Protein AF-A0A518C9Q6-F1 (afdb_monomer)

Foldseek 3Di:
DDPVVVVVVLLVVLLVVCVVDDVVVQCVQLVHDSVQSVCSVVVHDDDPSSSVSSVVVVVVVVVVD

Nearest PDB structures (foldseek):
  2mqk-assembly1_A  TM=7.569E-01  e=3.386E-01  Muvirus mu
  4pu4-assembly1_C  TM=7.222E-01  e=9.267E-01  Shewanella oneidensis MR-1
  4pu7-assembly1_B  TM=7.232E-01  e=1.192E+00  Shewanella oneidensis MR-1
  8pia-assembly1_B  TM=7.655E-01  e=2.100E+00  Homo sapiens
  3fya-assembly1_A  TM=6.770E-01  e=1.119E+00  Enterobacter sp. RFL1396

Organism: NCBI:txid2527984

Mean predicted aligned error: 5.86 Å

pLDDT: mean 79.61, std 7.14, range [48.44, 91.0]

Sequence (65 aa):
MSRLEQLEAIEREVRARLLDEKPKAVYTACNLSGATVCNVLSGKRVSLATLRALARYFDDKDGER

Radius of gyration: 11.37 Å; Cα contacts (8 Å, |Δi|>4): 40; chains: 1; bounding box: 30×18×32 Å

Structure (mmCIF, N/CA/C/O backbone):
data_AF-A0A518C9Q6-F1
#
_entry.id   AF-A0A518C9Q6-F1
#
loop_
_atom_site.group_PDB
_atom_site.id
_atom_site.type_symbol
_atom_site.label_atom_id
_atom_site.label_alt_id
_atom_site.label_comp_id
_atom_site.label_asym_id
_atom_site.label_entity_id
_atom_site.label_seq_id
_atom_site.pdbx_PDB_ins_code
_atom_site.Cartn_x
_atom_site.Cartn_y
_atom_site.Cartn_z
_atom_site.occupancy
_atom_site.B_iso_or_equiv
_atom_site.auth_seq_id
_atom_site.auth_comp_id
_atom_site.auth_asym_id
_atom_site.auth_atom_id
_atom_site.pdbx_PDB_model_num
ATOM 1 N N . MET A 1 1 ? 3.539 10.011 21.760 1.00 64.69 1 MET A N 1
ATOM 2 C CA . MET A 1 1 ? 2.852 9.530 20.550 1.00 64.69 1 MET A CA 1
ATOM 3 C C . MET A 1 1 ? 1.968 8.356 20.905 1.00 64.69 1 MET A C 1
ATOM 5 O O . MET A 1 1 ? 2.452 7.374 21.458 1.00 64.69 1 MET A O 1
ATOM 9 N N . SER A 1 2 ? 0.682 8.476 20.617 1.00 91.00 2 SER A N 1
ATOM 10 C CA . SER A 1 2 ? -0.273 7.380 20.650 1.00 91.00 2 SER A CA 1
ATOM 11 C C . SER A 1 2 ? -0.089 6.473 19.431 1.00 91.00 2 SER A C 1
ATOM 13 O O . SER A 1 2 ? 0.470 6.862 18.405 1.00 91.00 2 SER A O 1
ATOM 15 N N . ARG A 1 3 ? -0.608 5.247 19.521 1.00 83.44 3 ARG A N 1
ATOM 16 C CA . ARG A 1 3 ? -0.602 4.305 18.396 1.00 83.44 3 ARG A CA 1
ATOM 17 C C . ARG A 1 3 ? -1.413 4.802 17.195 1.00 83.44 3 ARG A C 1
ATOM 19 O O . ARG A 1 3 ? -1.142 4.38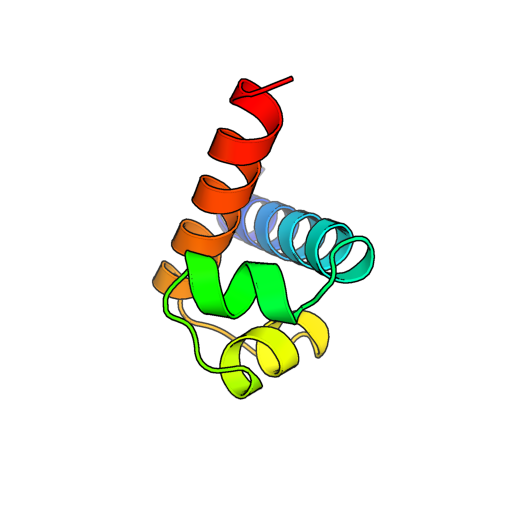3 16.077 1.00 83.44 3 ARG A O 1
ATOM 26 N N . LEU A 1 4 ? -2.390 5.682 17.425 1.00 82.50 4 LEU A N 1
ATOM 27 C CA . LEU A 1 4 ? -3.164 6.316 16.362 1.00 82.50 4 LEU A CA 1
ATOM 28 C C . LEU A 1 4 ? -2.286 7.300 15.576 1.00 82.50 4 LEU A C 1
ATOM 30 O O . LEU A 1 4 ? -2.168 7.171 14.364 1.00 82.50 4 LEU A O 1
ATOM 34 N N . GLU A 1 5 ? -1.580 8.185 16.284 1.00 86.12 5 GLU A N 1
ATOM 35 C CA . GLU A 1 5 ? -0.666 9.170 15.683 1.00 86.12 5 GLU A CA 1
ATOM 36 C C . GLU A 1 5 ? 0.458 8.496 14.882 1.00 86.12 5 GLU A C 1
ATOM 38 O O . GLU A 1 5 ? 0.830 8.963 13.810 1.00 86.12 5 GLU A O 1
ATOM 43 N N . GLN A 1 6 ? 0.978 7.360 15.364 1.00 83.31 6 GLN A N 1
ATOM 44 C CA . GLN A 1 6 ? 1.982 6.582 14.629 1.00 83.31 6 GLN A CA 1
ATOM 45 C C . GLN A 1 6 ? 1.445 6.023 13.307 1.00 83.31 6 GLN A C 1
ATOM 47 O O . GLN A 1 6 ? 2.152 6.033 12.302 1.00 83.31 6 GLN A O 1
ATOM 52 N N . LEU A 1 7 ? 0.207 5.521 13.294 1.00 81.00 7 LEU A N 1
ATOM 53 C CA . LEU A 1 7 ? -0.403 4.983 12.078 1.00 81.00 7 LEU A CA 1
ATOM 54 C C . LEU A 1 7 ? -0.698 6.090 11.066 1.00 81.00 7 LEU A C 1
ATOM 56 O O . LEU A 1 7 ? -0.445 5.902 9.879 1.00 81.00 7 LEU A O 1
ATOM 60 N N . GLU A 1 8 ? -1.168 7.244 11.538 1.00 84.38 8 GLU A N 1
ATOM 61 C CA . GLU A 1 8 ? -1.388 8.422 10.698 1.00 84.38 8 GLU A CA 1
ATOM 62 C C . GLU A 1 8 ? -0.078 8.945 10.097 1.00 84.38 8 GLU A C 1
ATOM 64 O O . GLU A 1 8 ? -0.045 9.303 8.920 1.00 84.38 8 GLU A O 1
ATOM 69 N N . ALA A 1 9 ? 1.018 8.944 10.864 1.00 85.69 9 ALA A N 1
ATOM 70 C CA . ALA A 1 9 ? 2.338 9.320 10.363 1.00 85.69 9 ALA A CA 1
ATOM 71 C C . ALA A 1 9 ? 2.809 8.385 9.236 1.00 85.69 9 ALA A C 1
ATOM 73 O O . ALA A 1 9 ? 3.198 8.866 8.173 1.00 85.69 9 ALA A O 1
ATOM 74 N N . ILE A 1 10 ? 2.686 7.066 9.430 1.00 82.56 10 ILE A N 1
ATOM 75 C CA . ILE A 1 10 ? 3.042 6.060 8.416 1.00 82.56 10 ILE A CA 1
ATOM 76 C C . ILE A 1 10 ? 2.182 6.222 7.159 1.00 82.56 10 ILE A C 1
ATOM 78 O O . ILE A 1 10 ? 2.702 6.193 6.047 1.00 82.56 10 ILE A O 1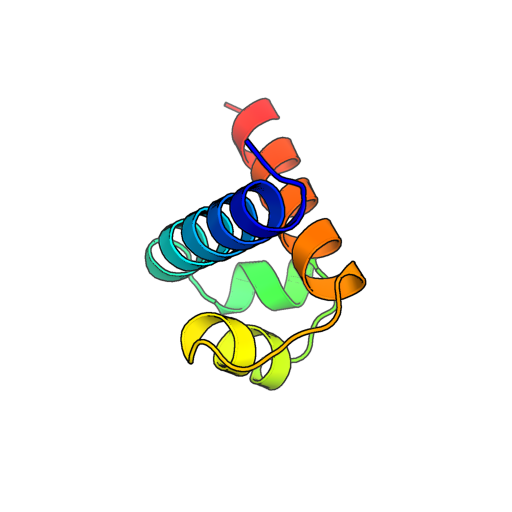
ATOM 82 N N . GLU A 1 11 ? 0.868 6.410 7.306 1.00 84.00 11 GLU A N 1
ATOM 83 C CA . GLU A 1 11 ? -0.028 6.618 6.162 1.00 84.00 11 GLU A CA 1
ATOM 84 C C . GLU A 1 11 ? 0.362 7.869 5.365 1.00 84.00 11 GLU A C 1
ATOM 86 O O . GLU A 1 11 ? 0.393 7.848 4.131 1.00 84.00 11 GLU A O 1
ATOM 91 N N . ARG A 1 12 ? 0.710 8.951 6.065 1.00 84.75 12 ARG A N 1
ATOM 92 C CA . ARG A 1 12 ? 1.102 10.221 5.453 1.00 84.75 12 ARG A CA 1
ATOM 93 C C . ARG A 1 12 ? 2.428 10.114 4.705 1.00 84.75 12 ARG A C 1
ATOM 95 O O . ARG A 1 12 ? 2.534 10.634 3.596 1.00 84.75 12 ARG A O 1
ATOM 102 N N . GLU A 1 13 ? 3.402 9.419 5.280 1.00 84.62 13 GLU A N 1
ATOM 103 C CA . GLU A 1 13 ? 4.701 9.159 4.659 1.00 84.62 13 GLU A CA 1
ATOM 104 C C . GLU A 1 13 ? 4.562 8.276 3.413 1.00 84.62 13 GLU A C 1
ATOM 106 O O . GLU A 1 13 ? 4.999 8.658 2.328 1.00 84.62 13 GLU A O 1
ATOM 111 N N . VAL A 1 14 ? 3.859 7.146 3.534 1.00 82.25 14 VAL A N 1
ATOM 112 C CA . VAL A 1 14 ? 3.571 6.237 2.415 1.00 82.25 14 VAL A CA 1
ATOM 113 C C . VAL A 1 14 ? 2.876 6.981 1.274 1.00 82.25 14 VAL A C 1
ATOM 115 O O . VAL A 1 14 ? 3.212 6.786 0.106 1.00 82.25 14 VAL A O 1
ATOM 118 N N . ARG A 1 15 ? 1.926 7.867 1.593 1.00 82.62 15 ARG A N 1
ATOM 119 C CA . ARG A 1 15 ? 1.217 8.673 0.595 1.00 82.62 15 ARG A CA 1
ATOM 120 C C . ARG A 1 15 ? 2.128 9.687 -0.094 1.00 82.62 15 ARG A C 1
ATOM 122 O O . ARG A 1 15 ? 2.009 9.853 -1.303 1.00 82.62 15 ARG A O 1
ATOM 129 N N . ALA A 1 16 ? 3.016 10.350 0.644 1.00 83.94 16 ALA A N 1
ATOM 130 C CA . ALA A 1 16 ? 3.972 11.294 0.069 1.00 83.94 16 ALA A CA 1
ATOM 131 C C . ALA A 1 16 ? 4.927 10.589 -0.906 1.00 83.94 16 ALA A C 1
ATOM 133 O O . ALA A 1 16 ? 5.093 11.033 -2.037 1.00 83.94 16 ALA A O 1
ATOM 134 N N . ARG A 1 17 ? 5.466 9.432 -0.515 1.00 82.00 17 ARG A N 1
ATOM 135 C CA . ARG A 1 17 ? 6.377 8.648 -1.360 1.00 82.00 17 ARG A CA 1
ATOM 136 C C . ARG A 1 17 ? 5.684 8.070 -2.595 1.00 82.00 17 ARG A C 1
ATOM 138 O O . ARG A 1 17 ? 6.251 8.077 -3.681 1.00 82.00 17 ARG A O 1
ATOM 145 N N . LEU A 1 18 ? 4.426 7.644 -2.455 1.00 78.94 18 LEU A N 1
ATOM 146 C CA . LEU A 1 18 ? 3.585 7.214 -3.577 1.00 78.94 18 LEU A CA 1
ATOM 147 C C . LEU A 1 18 ? 3.301 8.323 -4.603 1.00 78.94 18 LEU A C 1
ATOM 149 O O . LEU A 1 18 ? 2.992 7.998 -5.746 1.00 78.94 18 LEU A O 1
ATOM 153 N N . LEU A 1 19 ? 3.332 9.599 -4.203 1.00 78.25 19 LEU A N 1
ATOM 154 C CA . LEU A 1 19 ? 3.147 10.728 -5.122 1.00 78.25 19 LEU A CA 1
ATOM 155 C C . LEU A 1 19 ? 4.403 11.000 -5.958 1.00 78.25 19 LEU A C 1
ATOM 157 O O . LEU A 1 19 ? 4.270 11.372 -7.123 1.00 78.25 19 LEU A O 1
ATOM 161 N N . ASP A 1 20 ? 5.590 10.793 -5.384 1.00 79.06 20 ASP A N 1
ATOM 162 C CA . ASP A 1 20 ? 6.871 10.953 -6.084 1.00 79.06 20 ASP A CA 1
ATOM 163 C C . ASP A 1 20 ? 7.219 9.750 -6.976 1.00 79.06 20 ASP A C 1
ATOM 165 O O . ASP A 1 20 ? 7.953 9.879 -7.960 1.00 79.06 20 ASP A O 1
ATOM 169 N N . GLU A 1 21 ? 6.679 8.568 -6.679 1.00 72.06 21 GLU A N 1
ATOM 170 C CA . GLU A 1 21 ? 6.895 7.373 -7.487 1.00 72.06 21 GLU A CA 1
ATOM 171 C C . GLU A 1 21 ? 5.838 7.153 -8.572 1.00 72.06 21 GLU A C 1
ATOM 173 O O . GLU A 1 21 ? 4.651 7.433 -8.426 1.00 72.06 21 GLU A O 1
ATOM 178 N N . LYS A 1 22 ? 6.256 6.521 -9.677 1.00 70.88 22 LYS A N 1
ATOM 179 C CA . LYS A 1 22 ? 5.319 6.043 -10.700 1.00 70.88 22 LYS A CA 1
ATOM 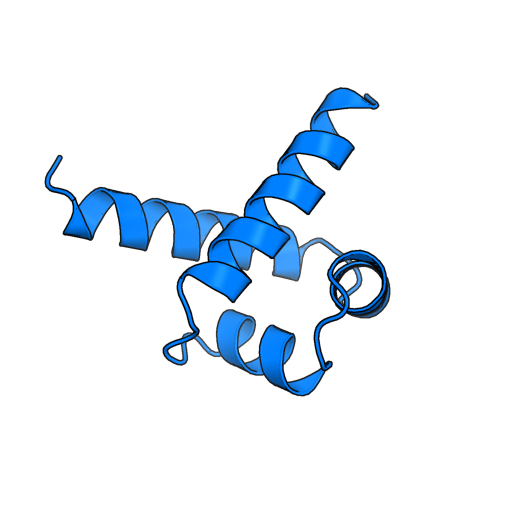180 C C . LYS A 1 22 ? 4.424 4.954 -10.085 1.00 70.88 22 LYS A C 1
ATOM 182 O O . LYS A 1 22 ? 4.935 3.861 -9.823 1.00 70.88 22 LYS A O 1
ATOM 187 N N . PRO A 1 23 ? 3.091 5.148 -9.986 1.00 68.50 23 PRO A N 1
ATOM 188 C CA . PRO A 1 23 ? 2.191 4.221 -9.287 1.00 68.50 23 PRO A CA 1
ATOM 189 C C . PRO A 1 23 ? 2.279 2.774 -9.791 1.00 68.50 23 PRO A C 1
ATOM 191 O O . PRO A 1 23 ? 2.051 1.829 -9.040 1.00 68.50 23 PRO A O 1
ATOM 194 N N . LYS A 1 24 ? 2.658 2.605 -11.066 1.00 69.12 24 LYS A N 1
ATOM 195 C CA . LYS A 1 24 ? 2.839 1.317 -11.745 1.00 69.12 24 LYS A CA 1
ATOM 196 C C . LYS A 1 24 ? 3.951 0.441 -11.184 1.00 69.12 24 LYS A C 1
ATOM 198 O O . LYS A 1 24 ? 3.776 -0.775 -11.147 1.00 69.12 24 LYS A O 1
ATOM 203 N N . ALA A 1 25 ? 5.057 1.028 -10.737 1.00 71.62 25 ALA A N 1
ATOM 204 C CA . ALA A 1 25 ? 6.122 0.261 -10.096 1.00 71.62 25 ALA A CA 1
ATOM 205 C C . ALA A 1 25 ? 5.639 -0.294 -8.748 1.00 71.62 25 ALA A C 1
ATOM 207 O O . ALA A 1 25 ?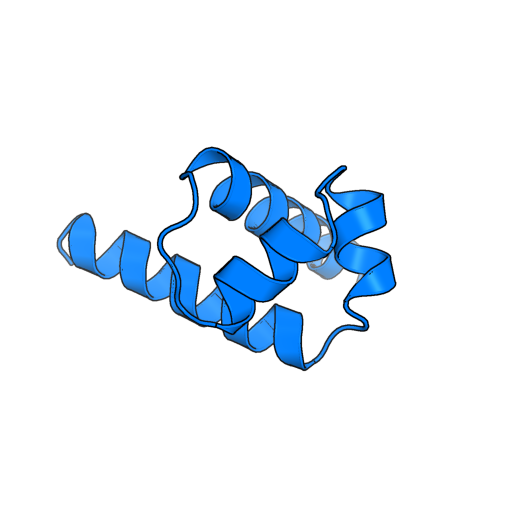 5.803 -1.478 -8.463 1.00 71.62 25 ALA A O 1
ATOM 208 N N . VAL A 1 26 ? 4.927 0.539 -7.990 1.00 75.25 26 VAL A N 1
ATOM 209 C CA . VAL A 1 26 ? 4.510 0.230 -6.623 1.00 75.25 26 VAL A CA 1
ATOM 210 C C . VAL A 1 26 ? 3.451 -0.860 -6.559 1.00 75.25 26 VAL A C 1
ATOM 212 O O . VAL A 1 26 ? 3.610 -1.818 -5.806 1.00 75.25 26 VAL A O 1
ATOM 215 N N . TYR A 1 27 ? 2.385 -0.780 -7.365 1.00 74.06 27 TYR A N 1
ATOM 216 C CA . TYR A 1 27 ? 1.364 -1.833 -7.327 1.00 74.06 27 TYR A CA 1
ATOM 217 C C . TYR A 1 27 ? 1.872 -3.171 -7.884 1.00 74.06 27 TYR A C 1
ATOM 219 O O . TYR A 1 27 ? 1.431 -4.218 -7.420 1.00 74.06 27 TYR A O 1
ATOM 227 N N . THR A 1 28 ? 2.837 -3.151 -8.813 1.00 74.12 28 THR A N 1
ATOM 228 C CA . THR A 1 28 ? 3.467 -4.374 -9.338 1.00 74.12 28 THR A CA 1
ATOM 229 C C . THR A 1 28 ? 4.345 -5.031 -8.275 1.00 74.12 28 THR A C 1
ATOM 231 O O . THR A 1 28 ? 4.211 -6.224 -8.023 1.00 74.12 28 THR A O 1
ATOM 234 N N . ALA A 1 29 ? 5.199 -4.253 -7.606 1.00 75.19 29 ALA A N 1
ATOM 235 C CA . ALA A 1 29 ? 6.106 -4.768 -6.585 1.00 75.19 29 ALA A CA 1
ATOM 236 C C . ALA A 1 29 ? 5.377 -5.213 -5.306 1.00 75.19 29 ALA A C 1
ATOM 238 O O . ALA A 1 29 ? 5.741 -6.213 -4.696 1.00 75.19 29 ALA A O 1
ATOM 239 N N . CYS A 1 30 ? 4.305 -4.516 -4.925 1.00 76.94 30 CYS A N 1
ATOM 240 C CA . CYS A 1 30 ? 3.521 -4.849 -3.735 1.00 76.94 30 CYS A CA 1
ATOM 241 C C . CYS A 1 30 ? 2.408 -5.883 -3.996 1.00 76.94 30 CYS A C 1
ATOM 243 O O . CYS A 1 30 ? 1.635 -6.171 -3.081 1.00 76.94 30 CYS A O 1
ATOM 245 N N . ASN A 1 31 ? 2.276 -6.403 -5.226 1.00 80.31 31 ASN A N 1
ATOM 246 C CA . ASN A 1 31 ? 1.153 -7.247 -5.660 1.00 80.31 31 ASN A CA 1
ATOM 247 C C . ASN A 1 31 ? -0.223 -6.648 -5.286 1.00 80.31 31 ASN A C 1
ATOM 249 O O . ASN A 1 31 ? -1.143 -7.339 -4.843 1.00 80.31 31 ASN A O 1
ATOM 253 N N . LEU A 1 32 ? -0.342 -5.323 -5.401 1.00 81.38 32 LEU A N 1
ATOM 254 C CA . LEU A 1 32 ? -1.564 -4.579 -5.118 1.00 81.38 32 LEU A CA 1
ATOM 255 C C . LEU A 1 32 ? -2.316 -4.319 -6.423 1.00 81.38 32 LEU A C 1
ATOM 257 O O . LEU A 1 32 ? -1.736 -4.238 -7.502 1.00 81.38 32 LEU A O 1
ATOM 261 N N . SER A 1 33 ? -3.629 -4.119 -6.330 1.00 82.25 33 SER A N 1
ATOM 262 C CA . SER A 1 33 ? -4.370 -3.572 -7.466 1.00 82.25 33 SER A CA 1
ATOM 263 C C . SER A 1 33 ? -4.082 -2.072 -7.603 1.00 82.25 33 SER A C 1
ATOM 265 O O . SER A 1 33 ? -3.892 -1.374 -6.601 1.00 82.25 33 SER A O 1
ATOM 267 N N . GLY A 1 34 ? -4.130 -1.541 -8.828 1.00 76.62 34 GLY A N 1
ATOM 268 C CA . GLY A 1 34 ? -4.050 -0.091 -9.045 1.00 76.62 34 GLY A CA 1
ATOM 269 C C . GLY A 1 34 ? -5.117 0.679 -8.252 1.00 76.62 34 GLY A C 1
ATOM 270 O O . GLY A 1 34 ? -4.830 1.732 -7.691 1.00 76.62 34 GLY A O 1
ATOM 271 N N . ALA A 1 35 ? -6.315 0.101 -8.091 1.00 81.81 35 ALA A N 1
ATOM 272 C CA . ALA A 1 35 ? -7.383 0.669 -7.268 1.00 81.81 35 ALA A CA 1
ATOM 273 C C . ALA A 1 35 ? -6.994 0.782 -5.783 1.00 81.81 35 ALA A C 1
ATOM 275 O O . ALA A 1 35 ? -7.349 1.756 -5.121 1.00 81.81 35 ALA A O 1
ATOM 276 N N . THR A 1 36 ? -6.229 -0.177 -5.257 1.00 84.06 36 THR A N 1
ATOM 277 C CA . THR A 1 36 ? -5.734 -0.145 -3.875 1.00 84.06 36 THR A CA 1
ATOM 278 C C . THR A 1 36 ? -4.768 1.017 -3.660 1.00 84.06 36 THR A C 1
ATOM 280 O O . THR A 1 36 ? -4.899 1.733 -2.672 1.00 84.06 36 THR A O 1
ATOM 283 N N . VAL A 1 37 ? -3.852 1.262 -4.601 1.00 80.38 37 VAL A N 1
ATOM 284 C CA . VAL A 1 37 ? -2.927 2.406 -4.533 1.00 80.38 37 VAL A CA 1
ATOM 285 C C . VAL A 1 37 ? -3.672 3.730 -4.694 1.00 80.38 37 VAL A C 1
ATOM 287 O O . VAL A 1 37 ? -3.437 4.662 -3.927 1.00 80.38 37 VAL A O 1
ATOM 290 N N . CYS A 1 38 ? -4.643 3.803 -5.609 1.00 82.94 38 CYS A N 1
ATOM 291 C CA . CYS A 1 38 ? -5.512 4.973 -5.730 1.00 82.94 38 CYS A CA 1
ATOM 292 C C . CYS A 1 38 ? -6.291 5.250 -4.439 1.00 82.94 38 CYS A C 1
ATOM 294 O O . CYS A 1 38 ? -6.477 6.412 -4.090 1.00 82.94 38 CYS A O 1
ATOM 296 N N . ASN A 1 39 ? -6.717 4.218 -3.705 1.00 85.44 39 ASN A N 1
ATOM 297 C CA . ASN A 1 39 ? -7.388 4.392 -2.419 1.00 85.44 39 ASN A CA 1
ATOM 298 C C . ASN A 1 39 ? -6.453 5.017 -1.371 1.00 85.44 39 ASN A C 1
ATOM 300 O O . ASN A 1 39 ? -6.874 5.965 -0.713 1.00 85.44 39 ASN A O 1
ATOM 304 N N . VAL A 1 40 ? -5.190 4.578 -1.282 1.00 83.94 40 VAL A N 1
ATOM 305 C CA . VAL A 1 40 ? -4.173 5.209 -0.410 1.00 83.94 40 VAL A CA 1
ATOM 306 C C . VAL A 1 40 ? -3.939 6.668 -0.808 1.00 83.94 40 VAL A C 1
ATOM 308 O O . VAL A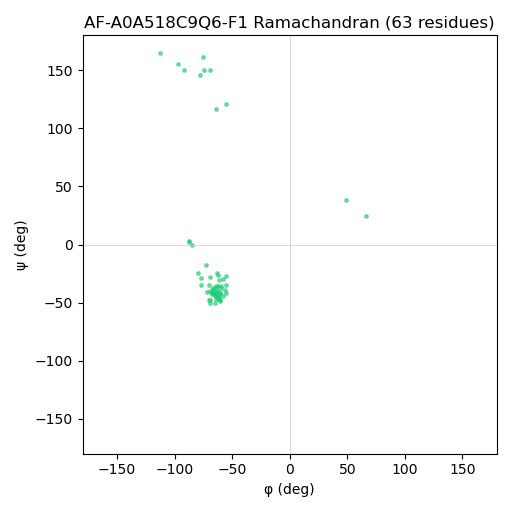 1 40 ? -4.015 7.570 0.022 1.00 83.94 40 VAL A O 1
ATOM 311 N N . LEU A 1 41 ? -3.731 6.928 -2.102 1.00 83.50 41 LEU A N 1
ATOM 312 C CA . LEU A 1 41 ? -3.533 8.282 -2.628 1.00 83.50 41 LEU A CA 1
ATOM 313 C C . LEU A 1 41 ? -4.744 9.195 -2.388 1.00 83.50 41 LEU A C 1
ATOM 315 O O . LEU A 1 41 ? -4.580 10.399 -2.188 1.00 83.50 41 LEU A O 1
ATOM 319 N N . SER A 1 42 ? -5.948 8.626 -2.357 1.00 84.25 42 SER A N 1
ATOM 320 C CA . SER A 1 42 ? -7.201 9.341 -2.095 1.00 84.25 42 SER A CA 1
ATOM 321 C C . SER A 1 42 ? -7.506 9.512 -0.602 1.00 84.25 42 SER A C 1
ATOM 323 O O . SER A 1 42 ? -8.544 10.080 -0.274 1.00 84.25 42 SER A O 1
ATOM 325 N N . GLY A 1 43 ? -6.653 9.010 0.302 1.00 80.00 43 GLY A N 1
ATOM 326 C CA . GLY A 1 43 ? -6.895 9.040 1.751 1.00 80.00 43 GLY A CA 1
ATOM 327 C C . GLY A 1 43 ? -8.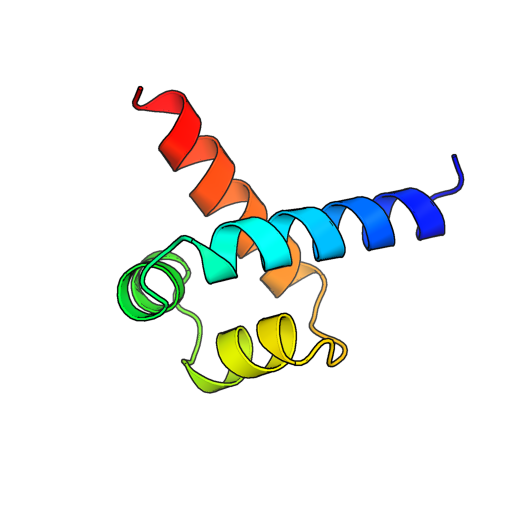086 8.180 2.187 1.00 80.00 43 GLY A C 1
ATOM 328 O O . GLY A 1 43 ? -8.729 8.454 3.198 1.00 80.00 43 GLY A O 1
ATOM 329 N N . LYS A 1 44 ? -8.443 7.160 1.397 1.00 85.50 44 LYS A N 1
ATOM 330 C CA . LYS A 1 44 ? -9.447 6.173 1.801 1.00 85.50 44 LYS A CA 1
ATOM 331 C C . LYS A 1 44 ? -8.811 5.185 2.768 1.00 85.50 44 LYS A C 1
ATOM 333 O O . LYS A 1 44 ? -7.665 4.784 2.583 1.00 85.50 44 LYS A O 1
ATOM 338 N N . ARG A 1 45 ? -9.602 4.703 3.733 1.00 80.88 45 ARG A N 1
ATOM 339 C CA . ARG A 1 45 ? -9.163 3.636 4.643 1.00 80.88 45 ARG A CA 1
ATOM 340 C C . ARG A 1 45 ? -8.714 2.422 3.838 1.00 80.88 45 ARG A C 1
ATOM 342 O O . ARG A 1 45 ? -9.494 1.830 3.091 1.00 80.88 45 ARG A O 1
ATOM 349 N N . VAL A 1 46 ? -7.462 2.042 4.038 1.00 83.44 46 VAL A N 1
ATOM 350 C CA . VAL A 1 46 ? -6.878 0.807 3.524 1.00 83.44 46 VAL A CA 1
ATOM 351 C C . VAL A 1 46 ? -6.559 -0.139 4.670 1.00 83.44 46 VAL A C 1
ATOM 353 O O . VAL A 1 46 ? -6.542 0.242 5.841 1.00 83.44 46 VAL A O 1
ATOM 356 N N . SER A 1 47 ? -6.325 -1.405 4.339 1.00 85.69 47 SER A N 1
ATOM 357 C CA . SER A 1 47 ? -5.929 -2.377 5.350 1.00 85.69 47 SER A CA 1
ATOM 358 C C . SER A 1 47 ? -4.517 -2.079 5.867 1.00 85.69 47 SER A C 1
ATOM 360 O O . SER A 1 47 ? -3.648 -1.624 5.120 1.00 85.69 47 SER A O 1
ATOM 362 N N . LEU A 1 48 ? -4.250 -2.421 7.130 1.00 83.31 48 LEU A N 1
ATOM 363 C CA . LEU A 1 48 ? -2.901 -2.335 7.701 1.00 83.31 48 LEU A CA 1
ATOM 364 C C . LEU A 1 48 ? -1.887 -3.184 6.910 1.00 83.31 48 LEU A C 1
ATOM 366 O O . LEU A 1 48 ? -0.707 -2.847 6.852 1.00 83.31 48 LEU A O 1
ATOM 370 N N . ALA A 1 49 ? -2.337 -4.277 6.285 1.00 84.31 49 ALA A N 1
ATOM 371 C CA . ALA A 1 49 ? -1.498 -5.111 5.430 1.00 84.31 49 ALA A CA 1
ATOM 372 C C . ALA A 1 49 ? -1.018 -4.346 4.187 1.00 84.31 49 ALA A C 1
ATOM 374 O O . ALA A 1 49 ? 0.159 -4.424 3.847 1.00 84.31 49 ALA A O 1
ATOM 375 N N . THR A 1 50 ? -1.896 -3.549 3.569 1.00 84.50 50 THR A N 1
ATOM 376 C CA . THR A 1 50 ? -1.546 -2.658 2.453 1.00 84.50 50 THR A CA 1
ATOM 377 C C . THR A 1 50 ? -0.492 -1.635 2.872 1.00 84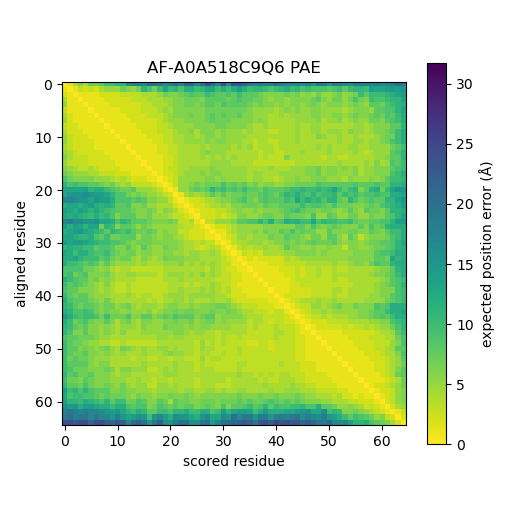.50 50 THR A C 1
ATOM 379 O O . THR A 1 50 ? 0.516 -1.497 2.187 1.00 84.50 50 THR A O 1
ATOM 382 N N . LEU A 1 51 ? -0.685 -0.966 4.014 1.00 82.31 51 LEU A N 1
ATOM 383 C CA . LEU A 1 51 ? 0.284 0.013 4.526 1.00 82.31 51 LEU A CA 1
ATOM 384 C C . LEU A 1 51 ? 1.651 -0.622 4.804 1.00 82.31 51 LEU A C 1
ATOM 386 O O . LEU A 1 51 ? 2.675 -0.059 4.436 1.00 82.31 51 LEU A O 1
ATOM 390 N N . ARG A 1 52 ? 1.678 -1.822 5.395 1.00 83.88 52 ARG A N 1
ATOM 391 C CA . ARG A 1 52 ? 2.925 -2.556 5.661 1.00 83.88 52 ARG A CA 1
ATOM 392 C C . ARG A 1 52 ? 3.643 -3.004 4.392 1.00 83.88 52 ARG A C 1
ATOM 394 O O . ARG A 1 52 ? 4.865 -2.989 4.377 1.00 83.88 52 ARG A O 1
ATOM 401 N N . ALA A 1 53 ? 2.909 -3.432 3.366 1.00 84.75 53 ALA A N 1
ATOM 402 C CA . ALA A 1 53 ? 3.507 -3.824 2.091 1.00 84.75 53 ALA A CA 1
ATOM 403 C C . ALA A 1 53 ? 4.191 -2.628 1.415 1.00 84.75 53 ALA A C 1
ATOM 405 O O . ALA A 1 53 ? 5.333 -2.743 0.985 1.00 84.75 53 ALA A O 1
ATOM 406 N N . LEU A 1 54 ? 3.518 -1.473 1.407 1.00 83.81 54 LEU A N 1
ATOM 407 C CA . LEU A 1 54 ? 4.064 -0.231 0.864 1.00 83.81 54 LEU A CA 1
ATOM 408 C C . LEU A 1 54 ? 5.286 0.246 1.653 1.00 83.81 54 LEU A C 1
ATOM 410 O O . LEU A 1 54 ? 6.305 0.551 1.051 1.00 83.81 54 LEU A O 1
ATOM 414 N N . ALA A 1 55 ? 5.206 0.256 2.987 1.00 82.62 55 ALA A N 1
ATOM 415 C CA . ALA A 1 55 ? 6.329 0.642 3.839 1.00 82.62 55 ALA A CA 1
ATOM 416 C C . ALA A 1 55 ? 7.570 -0.234 3.596 1.00 82.62 55 ALA A C 1
ATOM 418 O O . ALA A 1 55 ? 8.654 0.301 3.423 1.00 82.62 55 ALA A O 1
ATOM 419 N N . ARG A 1 56 ? 7.413 -1.562 3.482 1.00 83.38 56 ARG A N 1
ATOM 420 C CA . ARG A 1 56 ? 8.545 -2.454 3.170 1.00 83.38 56 ARG A CA 1
ATOM 421 C C . ARG A 1 56 ? 9.149 -2.195 1.799 1.00 83.38 56 ARG A C 1
ATOM 423 O O . ARG A 1 56 ? 10.359 -2.143 1.682 1.00 83.38 56 ARG A O 1
ATOM 430 N N . TYR A 1 57 ? 8.312 -2.023 0.778 1.00 84.50 57 TYR A N 1
ATOM 431 C CA . TYR A 1 57 ? 8.795 -1.701 -0.565 1.00 84.50 57 TYR A CA 1
ATOM 432 C C . TYR A 1 57 ? 9.659 -0.429 -0.558 1.00 84.50 57 TYR A C 1
ATOM 434 O O . TYR A 1 57 ? 10.677 -0.350 -1.240 1.00 84.50 57 TYR A O 1
ATOM 442 N N . PHE A 1 58 ? 9.250 0.555 0.237 1.00 81.69 58 PHE A N 1
ATOM 443 C CA . PHE A 1 58 ? 9.961 1.806 0.426 1.00 81.69 58 PHE A CA 1
ATOM 444 C C . PHE A 1 58 ? 11.257 1.657 1.244 1.00 81.69 58 PHE A C 1
ATOM 446 O O . PHE A 1 58 ? 12.271 2.225 0.843 1.00 81.69 58 PHE A O 1
ATOM 453 N N . ASP A 1 59 ? 11.251 0.857 2.313 1.00 82.56 59 ASP A N 1
ATOM 454 C CA . ASP A 1 59 ? 12.453 0.517 3.090 1.00 82.56 59 ASP A CA 1
ATOM 455 C C . ASP A 1 59 ? 13.489 -0.231 2.230 1.00 82.56 59 ASP A C 1
ATOM 457 O O . ASP A 1 59 ? 14.666 0.129 2.226 1.00 82.56 59 ASP A O 1
ATOM 461 N N . ASP A 1 60 ? 13.054 -1.231 1.454 1.00 80.06 60 ASP A N 1
ATOM 462 C CA . ASP A 1 60 ? 13.917 -2.011 0.556 1.00 80.06 60 ASP A CA 1
ATOM 463 C C . ASP A 1 60 ? 14.562 -1.102 -0.508 1.00 80.06 60 ASP A C 1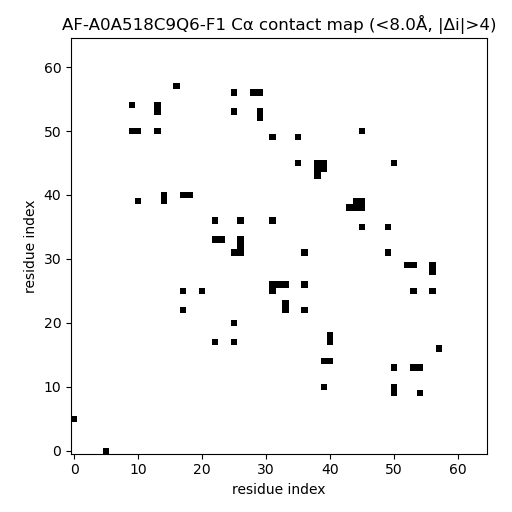
ATOM 465 O O . ASP A 1 60 ? 15.753 -1.204 -0.795 1.00 80.06 60 ASP A O 1
ATOM 469 N N . LYS A 1 61 ? 13.787 -0.153 -1.050 1.00 73.69 61 LYS A N 1
ATOM 470 C CA . LYS A 1 61 ? 14.254 0.857 -2.011 1.00 73.69 61 LYS A CA 1
ATOM 471 C C . LYS A 1 61 ? 15.298 1.812 -1.441 1.00 73.69 61 LYS A C 1
ATOM 473 O O . LYS A 1 61 ? 16.192 2.227 -2.177 1.00 73.69 61 LYS A O 1
ATOM 478 N N . ASP A 1 62 ? 15.162 2.206 -0.179 1.00 72.56 62 ASP A N 1
ATOM 479 C CA . ASP A 1 62 ? 16.131 3.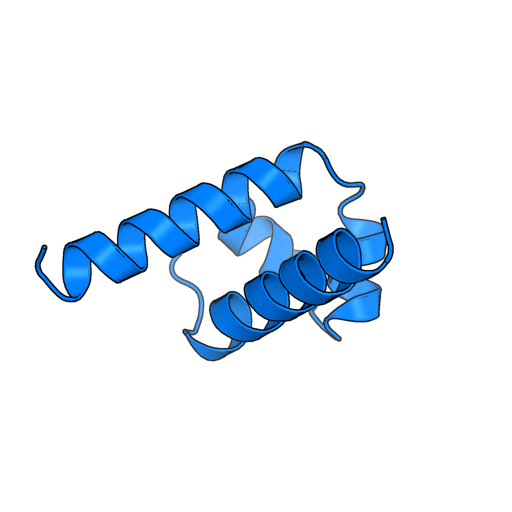091 0.473 1.00 72.56 62 ASP A CA 1
ATOM 480 C C . ASP A 1 62 ? 17.404 2.341 0.881 1.00 72.56 62 ASP A C 1
ATOM 482 O O . ASP A 1 62 ? 18.477 2.939 0.891 1.00 72.56 62 ASP A O 1
ATOM 486 N N . GLY A 1 63 ? 17.303 1.037 1.160 1.00 65.19 63 GLY A N 1
ATOM 487 C CA . GLY A 1 63 ? 18.442 0.166 1.459 1.00 65.19 63 GLY A CA 1
ATOM 488 C C . GLY A 1 63 ? 19.324 -0.187 0.253 1.00 65.19 63 GLY A C 1
ATOM 489 O O . GLY A 1 63 ? 20.462 -0.607 0.445 1.00 65.19 63 GLY A O 1
ATOM 490 N N . GLU A 1 64 ? 18.833 -0.006 -0.977 1.00 57.88 64 GLU A N 1
ATOM 491 C CA . GLU A 1 64 ? 19.601 -0.203 -2.220 1.00 57.88 64 GLU A CA 1
ATOM 492 C C . GLU A 1 64 ? 20.387 1.050 -2.683 1.00 57.88 64 GLU A C 1
ATOM 494 O O . GLU A 1 64 ? 20.993 1.014 -3.758 1.00 57.88 64 GLU A O 1
ATOM 499 N N . ARG A 1 65 ? 20.375 2.161 -1.924 1.00 48.44 65 ARG A N 1
ATOM 500 C CA . ARG A 1 65 ? 21.065 3.422 -2.285 1.00 48.44 65 ARG A CA 1
ATOM 501 C C . ARG A 1 65 ? 22.484 3.545 -1.741 1.00 48.44 65 ARG A C 1
ATOM 503 O O . ARG A 1 65 ? 22.727 3.170 -0.576 1.00 48.44 65 ARG A O 1
#

Solvent-accessible surface area (backbone atoms only — not comparable to full-atom values): 3863 Å² total; per-residue (Å²): 133,54,76,65,57,52,50,53,49,51,52,53,50,53,37,54,54,52,69,78,42,66,63,70,60,53,24,62,76,56,75,42,52,69,66,57,55,50,32,48,70,68,71,41,94,70,56,71,66,58,54,51,43,52,48,48,56,51,52,56,59,60,70,75,107

Secondary structure (DSSP, 8-state):
--HHHHHHHHHHHHHHHHHHS-HHHHHHHTT--HHHHHHHHTT----HHHHHHHHHHHHHHHHT-